Protein AF-A0A2T6ZMG1-F1 (afdb_monomer_lite)

Foldseek 3Di:
DVVCLVVLQWAFQVVVQRAIDGLDPVVCVVVRHRPHDDVVLVPDPPRDDNVVRNLSNVVSCCVRPVPPPDPPDPPPDPDDDPDDDDD

Radius of gyration: 16.11 Å; chains: 1; bounding box: 32×53×30 Å

pLDDT: mean 74.65, std 16.87, range [37.31, 91.81]

Organism: Tuber borchii (NCBI:txid42251)

Sequence (87 aa):
MYKLFDSHHFSINPDDDYKIVCFTPIASVHGIAGRKLDQRLLHDLLRPIDHLLCCHFRQGVLVNVMGARECFLRRTSRPAQILWARS

Secondary structure (DSSP, 8-state):
-HHHHHTTSEEEEGGGTTEEEE-SHHHHTTS-TTPBPPHHHHS-TTPPPHHHHHHHHHHHHIIIIIISS------S---S-------

Structure (mmCIF, N/CA/C/O backbone):
data_AF-A0A2T6ZMG1-F1
#
_entry.id   AF-A0A2T6ZMG1-F1
#
loop_
_atom_site.group_PDB
_atom_site.id
_atom_site.type_symbol
_atom_site.label_atom_id
_atom_site.label_alt_id
_atom_site.label_comp_id
_atom_site.label_asym_id
_atom_site.label_entity_id
_atom_site.label_seq_id
_atom_site.pdbx_PDB_ins_code
_atom_site.Cartn_x
_atom_site.Cartn_y
_atom_site.Cartn_z
_atom_site.occupancy
_atom_site.B_iso_or_equiv
_atom_site.auth_seq_id
_atom_site.auth_comp_id
_atom_site.auth_asym_id
_atom_site.auth_atom_id
_atom_site.pdbx_PDB_model_num
ATOM 1 N N . MET A 1 1 ? 5.800 -5.876 8.531 1.00 62.81 1 MET A N 1
ATOM 2 C CA . MET A 1 1 ? 4.855 -5.146 7.654 1.00 62.81 1 MET A CA 1
ATOM 3 C C . MET A 1 1 ? 5.262 -3.702 7.371 1.00 62.81 1 MET A C 1
ATOM 5 O O . MET A 1 1 ? 5.349 -3.377 6.198 1.00 62.81 1 MET A O 1
ATOM 9 N N . TYR A 1 2 ? 5.549 -2.860 8.375 1.00 77.31 2 TYR A N 1
ATOM 10 C CA . TYR A 1 2 ? 5.807 -1.417 8.178 1.00 77.31 2 TYR A CA 1
ATOM 11 C C . TYR A 1 2 ? 6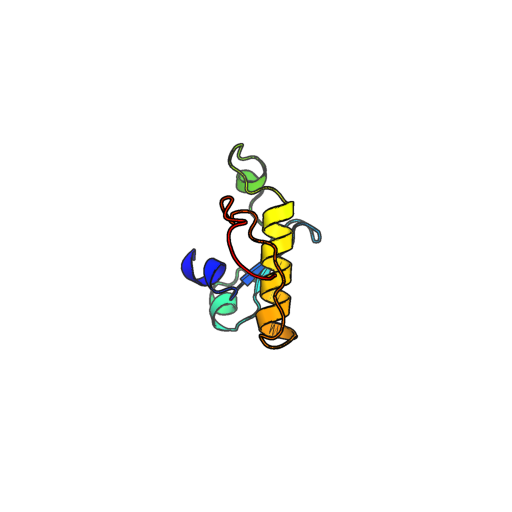.840 -1.090 7.074 1.00 77.31 2 TYR A C 1
ATOM 13 O O . TYR A 1 2 ? 6.548 -0.324 6.169 1.00 77.31 2 TYR A O 1
ATOM 21 N N . LYS A 1 3 ? 7.993 -1.778 7.048 1.00 83.31 3 LYS A N 1
ATOM 22 C CA . LYS A 1 3 ? 9.030 -1.578 6.012 1.00 83.31 3 LYS A CA 1
ATOM 23 C C . LYS A 1 3 ? 8.554 -1.838 4.576 1.00 83.31 3 LYS A C 1
ATOM 25 O O . LYS A 1 3 ? 9.025 -1.182 3.658 1.00 83.31 3 LYS A O 1
ATOM 30 N N . LEU A 1 4 ? 7.654 -2.806 4.378 1.00 81.81 4 LEU A N 1
ATOM 31 C CA . LEU A 1 4 ? 7.114 -3.133 3.054 1.00 81.81 4 LEU A CA 1
ATOM 32 C C . LEU A 1 4 ? 6.124 -2.063 2.574 1.00 81.81 4 LEU A C 1
ATOM 34 O O . LEU A 1 4 ? 6.055 -1.799 1.378 1.00 81.81 4 LEU A O 1
ATOM 38 N N . PHE A 1 5 ? 5.390 -1.456 3.508 1.00 83.75 5 PHE A N 1
ATOM 39 C CA . PHE A 1 5 ? 4.510 -0.327 3.231 1.00 83.75 5 PHE A CA 1
ATOM 40 C C . PHE A 1 5 ? 5.340 0.908 2.859 1.00 83.75 5 PHE A C 1
ATOM 42 O O . PHE A 1 5 ? 5.198 1.401 1.750 1.00 83.75 5 PHE A O 1
ATOM 49 N N . ASP A 1 6 ? 6.307 1.292 3.701 1.00 84.19 6 ASP A N 1
ATOM 50 C CA . ASP A 1 6 ? 7.202 2.439 3.464 1.00 84.19 6 ASP A CA 1
ATOM 51 C C . ASP A 1 6 ? 8.034 2.325 2.178 1.00 84.19 6 ASP A C 1
ATOM 53 O O . ASP A 1 6 ? 8.392 3.337 1.581 1.00 84.19 6 ASP A O 1
ATOM 57 N N . SER A 1 7 ? 8.350 1.097 1.753 1.00 84.69 7 SER A N 1
ATOM 58 C CA . SER A 1 7 ? 9.092 0.822 0.512 1.00 84.69 7 SER A CA 1
ATOM 59 C C . SER A 1 7 ? 8.178 0.634 -0.706 1.00 84.69 7 SER A C 1
ATOM 61 O O . SER A 1 7 ? 8.624 0.130 -1.735 1.00 84.69 7 SER A O 1
ATOM 63 N N . HIS A 1 8 ? 6.888 0.961 -0.585 1.00 84.12 8 HIS A N 1
ATOM 64 C CA . HIS A 1 8 ? 5.892 0.886 -1.659 1.00 84.12 8 HIS A CA 1
ATOM 65 C C . HIS A 1 8 ? 5.730 -0.507 -2.290 1.00 84.12 8 HIS A C 1
ATOM 67 O O . HIS A 1 8 ? 5.295 -0.629 -3.437 1.00 84.12 8 HIS A O 1
ATOM 73 N N . HIS A 1 9 ? 6.031 -1.582 -1.556 1.00 85.75 9 HIS A N 1
ATOM 74 C CA . HIS A 1 9 ? 5.784 -2.949 -2.030 1.00 85.75 9 HIS A CA 1
ATOM 75 C C . HIS A 1 9 ? 4.288 -3.290 -2.052 1.00 85.75 9 HIS A C 1
ATOM 77 O O . HIS A 1 9 ? 3.840 -4.129 -2.838 1.00 85.75 9 HIS A O 1
ATOM 83 N N . PHE A 1 10 ? 3.506 -2.623 -1.205 1.00 90.31 10 PHE A N 1
ATOM 84 C CA . PHE A 1 10 ? 2.051 -2.614 -1.255 1.00 90.31 10 PHE A CA 1
ATOM 85 C C . PHE A 1 10 ? 1.511 -1.262 -0.782 1.00 90.31 10 PHE A C 1
ATOM 87 O O . PHE A 1 10 ? 2.213 -0.500 -0.119 1.00 90.31 10 PHE A O 1
ATOM 94 N N . SER A 1 11 ? 0.257 -0.970 -1.109 1.00 90.69 11 SER A N 1
ATOM 95 C CA . SER A 1 11 ? -0.460 0.202 -0.609 1.00 90.69 11 SER A CA 1
ATOM 96 C C . SER A 1 11 ? -1.945 -0.107 -0.400 1.00 90.69 11 SER A C 1
ATOM 98 O O . SER A 1 11 ? -2.413 -1.193 -0.735 1.00 90.69 11 SER A O 1
ATOM 100 N N . ILE A 1 12 ? -2.681 0.839 0.176 1.00 90.56 12 ILE A N 1
ATOM 101 C CA . ILE A 1 12 ? -4.116 0.749 0.450 1.00 90.56 12 ILE A CA 1
ATOM 102 C C . ILE A 1 12 ? -4.822 1.761 -0.447 1.00 90.56 12 ILE A C 1
ATOM 104 O O . ILE A 1 12 ? -4.466 2.939 -0.426 1.00 90.56 12 ILE A O 1
ATOM 108 N N . ASN A 1 13 ? -5.805 1.314 -1.226 1.00 89.00 13 ASN A N 1
ATOM 109 C CA . ASN A 1 13 ? -6.600 2.187 -2.079 1.00 89.00 13 ASN A CA 1
ATOM 110 C C . ASN A 1 13 ? -7.902 2.597 -1.365 1.00 89.00 13 ASN A C 1
ATOM 112 O O . ASN A 1 13 ? -8.805 1.763 -1.267 1.00 89.00 13 ASN A O 1
ATOM 116 N N . PRO A 1 14 ? -8.029 3.843 -0.873 1.00 86.94 14 PRO A N 1
ATOM 117 C CA . PRO A 1 14 ? -9.259 4.299 -0.228 1.00 86.94 14 PRO A CA 1
ATOM 118 C C . PRO A 1 14 ? -10.449 4.373 -1.197 1.00 86.94 14 PRO A C 1
ATOM 120 O O . PRO A 1 14 ? -11.580 4.179 -0.767 1.00 86.94 14 PRO A O 1
ATOM 123 N N . ASP A 1 15 ? -10.202 4.582 -2.495 1.00 87.38 15 ASP A N 1
ATOM 124 C CA . ASP A 1 15 ? -11.246 4.675 -3.525 1.00 87.38 15 ASP A CA 1
ATOM 125 C C . ASP A 1 15 ? -11.841 3.301 -3.907 1.00 87.38 15 ASP A C 1
ATOM 127 O O . ASP A 1 15 ? -12.918 3.235 -4.492 1.00 87.38 15 ASP A O 1
ATOM 131 N N . ASP A 1 16 ? -11.162 2.198 -3.567 1.00 88.50 16 ASP A N 1
ATOM 132 C CA . ASP A 1 16 ? -11.610 0.816 -3.817 1.00 88.50 16 ASP A CA 1
ATOM 133 C C . ASP A 1 16 ? -11.860 0.093 -2.486 1.00 88.50 16 ASP A C 1
ATOM 135 O O . ASP A 1 16 ? -11.251 -0.933 -2.188 1.00 88.50 16 ASP A O 1
ATOM 139 N N . ASP A 1 17 ? -12.705 0.686 -1.637 1.00 88.31 17 ASP A N 1
ATOM 140 C CA . ASP A 1 17 ? -13.138 0.133 -0.342 1.00 88.31 17 ASP A CA 1
ATOM 141 C C . ASP A 1 17 ? -11.973 -0.288 0.578 1.00 88.31 17 ASP A C 1
ATOM 143 O O . ASP A 1 17 ? -11.983 -1.343 1.218 1.00 88.31 17 ASP A O 1
ATOM 147 N N . TYR A 1 18 ? -10.917 0.532 0.608 1.00 89.31 18 TYR A N 1
ATOM 148 C CA . TYR A 1 18 ? -9.685 0.281 1.368 1.00 89.31 18 TYR A CA 1
ATOM 149 C C . TYR A 1 18 ? -8.999 -1.042 1.031 1.00 89.31 18 TYR A C 1
ATOM 151 O O . TYR A 1 18 ? -8.388 -1.687 1.891 1.00 89.31 18 TYR A O 1
ATOM 159 N N . LYS A 1 19 ? -9.071 -1.458 -0.231 1.00 91.81 19 LYS A N 1
ATOM 160 C CA . LYS A 1 19 ? -8.391 -2.656 -0.709 1.00 91.81 19 LYS A CA 1
ATOM 161 C C . LYS A 1 19 ? -6.876 -2.509 -0.645 1.00 91.81 19 LYS A C 1
ATOM 163 O O . LYS A 1 19 ? -6.293 -1.508 -1.062 1.00 91.81 19 LYS A O 1
ATOM 168 N N . ILE A 1 20 ? -6.229 -3.565 -0.172 1.00 90.88 20 ILE A N 1
ATOM 169 C CA . ILE A 1 20 ? -4.780 -3.711 -0.144 1.00 90.88 20 ILE A CA 1
ATOM 170 C C . ILE A 1 20 ? -4.312 -4.164 -1.528 1.00 90.88 20 ILE A C 1
ATOM 172 O O . ILE A 1 20 ? -4.677 -5.238 -2.012 1.00 90.88 20 ILE A O 1
ATOM 176 N N . VAL A 1 21 ? -3.473 -3.355 -2.164 1.00 90.19 21 VAL A N 1
ATOM 177 C CA . VAL A 1 21 ? -2.890 -3.621 -3.479 1.00 90.19 21 VAL A CA 1
ATOM 178 C C . VAL A 1 21 ? -1.406 -3.910 -3.308 1.00 90.19 21 VAL A C 1
ATOM 180 O O . VAL A 1 21 ? -0.650 -3.062 -2.840 1.00 90.19 21 VAL A O 1
ATOM 183 N N . CYS A 1 22 ? -0.985 -5.117 -3.678 1.00 91.44 22 CYS A N 1
ATOM 184 C CA . CYS A 1 22 ? 0.419 -5.516 -3.678 1.00 91.44 22 CYS A CA 1
ATOM 185 C C . CYS A 1 22 ? 1.013 -5.286 -5.066 1.00 91.44 22 CYS A C 1
ATOM 187 O O . CYS A 1 22 ? 0.480 -5.781 -6.054 1.00 91.44 22 CYS A O 1
ATOM 189 N N . PHE A 1 23 ? 2.123 -4.556 -5.127 1.00 86.75 23 PHE A N 1
ATOM 190 C CA . PHE A 1 23 ? 2.820 -4.264 -6.379 1.00 86.75 23 PHE A CA 1
ATOM 191 C C . PHE A 1 23 ? 3.981 -5.225 -6.638 1.00 86.75 23 PHE A C 1
ATOM 193 O O . PHE A 1 23 ? 4.439 -5.344 -7.770 1.00 86.75 23 PHE A O 1
ATOM 200 N N . THR A 1 24 ? 4.455 -5.929 -5.603 1.00 85.44 24 THR A N 1
ATOM 201 C CA . THR A 1 24 ? 5.597 -6.843 -5.704 1.00 85.44 24 THR A CA 1
ATOM 202 C C . THR A 1 24 ? 5.276 -8.266 -5.223 1.00 85.44 24 THR A C 1
ATOM 204 O O . THR A 1 24 ? 4.382 -8.470 -4.387 1.00 85.44 24 THR A O 1
ATOM 207 N N . PRO A 1 25 ? 6.037 -9.279 -5.688 1.00 84.69 25 PRO A N 1
ATOM 208 C CA . PRO A 1 25 ? 5.869 -10.662 -5.238 1.00 84.69 25 PRO A CA 1
ATOM 209 C C . PRO A 1 25 ? 6.082 -10.818 -3.728 1.00 84.69 25 PRO A C 1
ATOM 211 O O . PRO A 1 25 ? 5.328 -11.530 -3.071 1.00 84.69 25 PRO A O 1
ATOM 214 N N . ILE A 1 26 ? 7.048 -10.088 -3.152 1.00 85.94 26 ILE A N 1
ATOM 215 C CA . ILE A 1 26 ? 7.367 -10.147 -1.716 1.00 85.94 26 ILE A CA 1
ATOM 216 C C . ILE A 1 26 ? 6.243 -9.605 -0.824 1.00 85.94 26 ILE A C 1
ATOM 218 O O . ILE A 1 26 ? 6.108 -10.025 0.319 1.00 85.94 26 ILE A O 1
ATOM 222 N N . ALA A 1 27 ? 5.401 -8.696 -1.316 1.00 83.56 27 ALA A N 1
ATOM 223 C CA . ALA A 1 27 ? 4.193 -8.320 -0.588 1.00 83.56 27 ALA A CA 1
ATOM 224 C C . ALA A 1 27 ? 3.100 -9.389 -0.736 1.00 83.56 27 ALA A C 1
ATOM 226 O O . ALA A 1 27 ? 2.412 -9.712 0.231 1.00 83.56 27 ALA A O 1
ATOM 227 N N . SER A 1 28 ? 2.998 -9.997 -1.918 1.00 84.75 28 SER A N 1
ATOM 228 C CA . SER A 1 28 ? 1.967 -10.987 -2.245 1.00 84.75 28 SER A CA 1
ATOM 229 C C . SER A 1 28 ? 2.083 -12.288 -1.440 1.00 84.75 28 SER A C 1
ATOM 231 O O . SER A 1 28 ? 1.054 -12.875 -1.109 1.00 84.75 28 SER A O 1
ATOM 233 N N . VAL A 1 29 ? 3.293 -12.702 -1.026 1.00 86.56 29 VAL A N 1
ATOM 234 C CA . VAL A 1 29 ? 3.488 -13.900 -0.168 1.00 86.56 29 VAL A CA 1
ATOM 235 C C . VAL A 1 29 ? 2.775 -13.809 1.185 1.00 86.56 29 VAL A C 1
ATOM 237 O O . VAL A 1 29 ? 2.542 -14.826 1.827 1.00 86.56 29 VAL A O 1
ATOM 240 N N . HIS A 1 30 ? 2.400 -12.603 1.621 1.00 83.12 30 HIS A N 1
ATOM 241 C CA . HIS A 1 30 ? 1.680 -12.403 2.876 1.00 83.12 30 HIS A CA 1
ATOM 242 C C . HIS A 1 30 ? 0.178 -12.715 2.75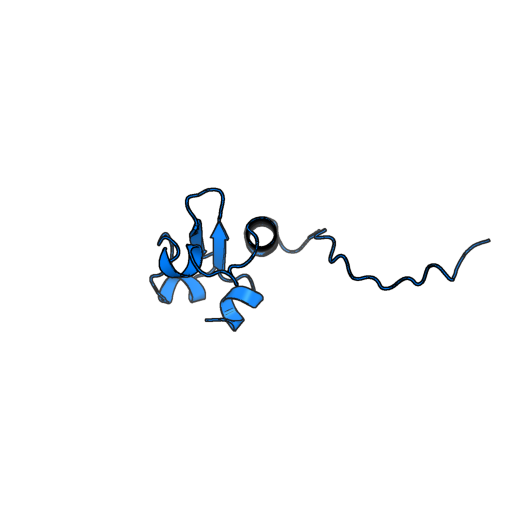1 1.00 83.12 30 HIS A C 1
ATOM 244 O O . HIS A 1 30 ? -0.539 -12.655 3.746 1.00 83.12 30 HIS A O 1
ATOM 250 N N . GLY A 1 31 ? -0.328 -13.011 1.545 1.00 84.75 31 GLY A N 1
ATOM 251 C CA . GLY A 1 31 ? -1.731 -13.386 1.323 1.00 84.75 31 GLY A CA 1
ATOM 252 C C . GLY A 1 31 ? -2.740 -12.266 1.611 1.00 84.75 31 GLY A C 1
ATOM 253 O O . GLY A 1 31 ? -3.931 -12.535 1.784 1.00 84.75 31 GLY A O 1
ATOM 254 N N . ILE A 1 32 ? -2.269 -11.018 1.690 1.00 85.44 32 ILE A N 1
ATOM 255 C CA . ILE A 1 32 ? -3.082 -9.823 1.968 1.00 85.44 32 ILE A CA 1
ATOM 256 C C . ILE A 1 32 ? -3.536 -9.095 0.699 1.00 85.44 32 ILE A C 1
ATOM 258 O O . ILE A 1 32 ? -4.377 -8.205 0.779 1.00 85.44 32 ILE A O 1
ATOM 262 N N . ALA A 1 33 ? -2.997 -9.468 -0.464 1.00 87.69 33 ALA A N 1
ATOM 263 C CA . ALA A 1 33 ? -3.353 -8.860 -1.739 1.00 87.69 33 ALA A CA 1
ATOM 264 C C . ALA A 1 33 ? -4.858 -9.010 -2.010 1.00 87.69 33 ALA A C 1
ATOM 266 O O . ALA A 1 33 ? -5.416 -10.101 -1.911 1.00 87.69 33 ALA A O 1
ATOM 267 N N . GLY A 1 34 ? -5.521 -7.902 -2.336 1.00 86.06 34 GLY A N 1
ATOM 268 C CA . GLY A 1 34 ? -6.952 -7.858 -2.623 1.00 86.06 34 GLY A CA 1
ATOM 269 C C . GLY A 1 34 ? -7.863 -7.920 -1.396 1.00 86.06 34 GLY A C 1
ATOM 270 O O . GLY A 1 34 ? -9.075 -7.793 -1.556 1.00 86.06 34 GLY A O 1
ATOM 271 N N . ARG A 1 35 ? -7.317 -8.075 -0.182 1.00 90.06 35 ARG A N 1
ATOM 272 C CA . ARG A 1 35 ? -8.110 -7.987 1.050 1.00 90.06 35 ARG A CA 1
ATOM 273 C C . ARG A 1 35 ? -8.460 -6.537 1.355 1.00 90.06 35 ARG A C 1
ATOM 275 O O . ARG A 1 35 ? -7.719 -5.623 1.004 1.00 90.06 35 ARG A O 1
ATOM 282 N N . LYS A 1 36 ? -9.575 -6.344 2.049 1.00 89.38 36 LYS A N 1
ATOM 283 C CA . LYS A 1 36 ? -9.987 -5.040 2.572 1.00 89.38 36 LYS A CA 1
ATOM 284 C C . LYS A 1 36 ? -9.281 -4.769 3.893 1.00 89.38 36 LYS A C 1
ATOM 286 O O . LYS A 1 36 ? -9.018 -5.706 4.653 1.00 89.38 36 LYS A O 1
ATOM 291 N N . LEU A 1 37 ? -8.962 -3.503 4.150 1.00 85.56 37 LEU A N 1
ATOM 292 C CA . LEU A 1 37 ? -8.464 -3.090 5.454 1.00 85.56 37 LEU A CA 1
ATOM 293 C C . LEU A 1 37 ? -9.520 -3.394 6.523 1.00 85.56 37 LEU A C 1
ATOM 295 O O . LEU A 1 37 ? -10.716 -3.211 6.302 1.00 85.56 37 LEU A O 1
ATOM 299 N N . ASP A 1 38 ? -9.064 -3.869 7.678 1.00 85.62 38 ASP A N 1
ATOM 300 C CA . ASP A 1 38 ? -9.953 -4.193 8.786 1.00 85.62 38 ASP A CA 1
ATOM 301 C C . ASP A 1 38 ? -10.752 -2.956 9.227 1.00 85.62 38 ASP A C 1
ATOM 303 O O . ASP A 1 38 ? -10.187 -1.883 9.458 1.00 85.62 38 ASP A O 1
ATOM 307 N N . GLN A 1 39 ? -12.071 -3.110 9.363 1.00 80.69 39 GLN A N 1
ATOM 308 C CA . GLN A 1 39 ? -12.970 -2.008 9.711 1.00 80.69 39 GLN A CA 1
ATOM 309 C C . GLN A 1 39 ? -12.644 -1.393 11.075 1.00 80.69 39 GLN 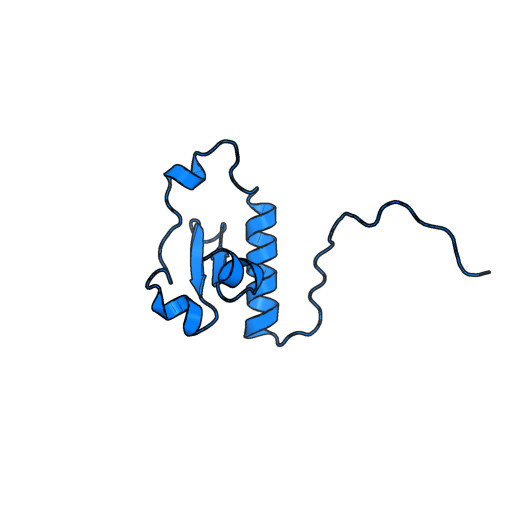A C 1
ATOM 311 O O . GLN A 1 39 ? -12.872 -0.205 11.276 1.00 80.69 39 GLN A O 1
ATOM 316 N N . ARG A 1 40 ? -12.045 -2.145 12.006 1.00 82.75 40 ARG A N 1
ATOM 317 C CA . ARG A 1 40 ? -11.644 -1.605 13.313 1.00 82.75 40 ARG A CA 1
ATOM 318 C C . ARG A 1 40 ? -10.564 -0.536 13.166 1.00 82.75 40 ARG A C 1
ATOM 320 O O . ARG A 1 40 ? -10.575 0.424 13.921 1.00 82.75 40 ARG A O 1
ATOM 327 N N . LEU A 1 41 ? -9.692 -0.660 12.161 1.00 78.12 41 LEU A N 1
ATOM 328 C CA . LEU A 1 41 ? -8.699 0.365 11.815 1.00 78.12 41 LEU A CA 1
ATOM 329 C C . LEU A 1 41 ? -9.335 1.565 11.102 1.00 78.12 41 LEU A C 1
ATOM 331 O O . LEU A 1 41 ? -8.784 2.663 11.135 1.00 78.12 41 LEU A O 1
ATOM 335 N N . LEU A 1 42 ? -10.491 1.367 10.457 1.00 78.75 42 LEU A N 1
ATOM 336 C CA . LEU A 1 42 ? -11.273 2.446 9.849 1.00 78.75 42 LEU A CA 1
ATOM 337 C C . LEU A 1 42 ? -12.073 3.259 10.880 1.00 78.75 42 LEU A C 1
ATOM 339 O O . LEU A 1 42 ? -12.379 4.422 10.633 1.00 78.75 42 LEU A O 1
ATOM 343 N N . HIS A 1 43 ? -12.391 2.664 12.029 1.00 80.06 43 HIS A N 1
ATOM 344 C CA . HIS A 1 43 ? -13.105 3.318 13.128 1.00 80.06 43 HIS A CA 1
ATOM 345 C C . HIS A 1 43 ? -12.182 3.913 14.203 1.00 80.06 43 HIS A C 1
ATOM 347 O O . HIS A 1 43 ? -12.671 4.498 15.169 1.00 80.06 43 HIS A O 1
ATOM 353 N N . ASP A 1 44 ? -10.863 3.782 14.050 1.00 80.56 44 ASP A N 1
ATOM 354 C CA . ASP A 1 44 ? -9.892 4.369 14.970 1.00 80.56 44 ASP A CA 1
ATOM 355 C C . ASP A 1 44 ? -9.815 5.897 14.784 1.00 80.56 44 ASP A C 1
ATOM 357 O O . ASP A 1 44 ? -9.737 6.402 13.663 1.00 80.56 44 ASP A O 1
ATOM 361 N N . LEU A 1 45 ? -9.819 6.657 15.881 1.00 75.00 45 LEU A N 1
ATOM 362 C CA . LEU A 1 45 ? -9.706 8.122 15.844 1.00 75.00 45 LEU A CA 1
ATOM 363 C C . LEU A 1 45 ? -8.325 8.601 15.355 1.00 75.00 45 LEU A C 1
ATOM 365 O O . LEU A 1 45 ? -8.192 9.741 14.919 1.00 75.00 45 LEU A O 1
ATOM 369 N N . LEU A 1 46 ? -7.305 7.739 15.404 1.00 80.31 46 LEU A N 1
ATOM 370 C CA . LEU A 1 46 ? -5.946 7.973 14.903 1.00 80.31 46 LEU A CA 1
ATOM 371 C C . LEU A 1 46 ? -5.740 7.434 13.483 1.00 80.31 46 LEU A C 1
ATOM 373 O O . LEU A 1 46 ? -4.606 7.317 13.008 1.00 80.31 46 LEU A O 1
ATOM 377 N N . ARG A 1 47 ? -6.828 7.086 12.795 1.00 76.69 47 ARG A N 1
ATOM 378 C CA . ARG A 1 47 ? -6.780 6.581 11.431 1.00 76.69 47 ARG A CA 1
ATOM 379 C C . ARG A 1 47 ? -6.051 7.558 10.492 1.00 76.69 47 ARG A C 1
ATOM 381 O O . ARG A 1 47 ? -6.309 8.765 10.532 1.00 76.69 47 ARG A O 1
ATOM 388 N N . PRO A 1 48 ? -5.191 7.056 9.584 1.00 72.25 48 PRO A N 1
ATOM 389 C CA . PRO A 1 48 ? -4.582 7.885 8.554 1.00 72.25 48 PRO A CA 1
ATOM 390 C C . PRO A 1 48 ? -5.652 8.543 7.681 1.00 72.25 48 PRO A C 1
ATOM 392 O O . PRO A 1 48 ? -6.552 7.869 7.184 1.00 72.25 48 PRO A O 1
ATOM 395 N N . ILE A 1 49 ? -5.526 9.851 7.457 1.00 81.31 49 ILE A N 1
ATOM 396 C CA . ILE A 1 49 ? -6.434 10.606 6.586 1.00 81.31 49 ILE A CA 1
ATOM 397 C C . ILE A 1 49 ? -6.413 9.988 5.181 1.00 81.31 49 ILE A C 1
ATOM 399 O O . ILE A 1 49 ? -5.337 9.748 4.628 1.00 81.31 49 ILE A O 1
ATOM 403 N N . ASP A 1 50 ? -7.585 9.798 4.573 1.00 82.25 50 ASP A N 1
ATOM 404 C CA . ASP A 1 50 ? -7.736 9.143 3.262 1.00 82.25 50 ASP A CA 1
ATOM 405 C C . ASP A 1 50 ? -6.880 9.772 2.167 1.00 82.25 50 ASP A C 1
ATOM 407 O O . ASP A 1 50 ? -6.324 9.079 1.316 1.00 82.25 50 ASP A O 1
ATOM 411 N N . HIS A 1 51 ? -6.684 11.088 2.238 1.00 79.00 51 HIS A N 1
ATOM 412 C CA . HIS A 1 51 ? -5.794 11.806 1.338 1.00 79.00 51 HIS A CA 1
ATOM 413 C C . HIS A 1 51 ? -4.350 11.281 1.387 1.00 79.00 51 HIS A C 1
ATOM 415 O O . HIS A 1 51 ? -3.727 11.116 0.339 1.00 79.00 51 HIS A O 1
ATOM 421 N N . LEU A 1 52 ? -3.821 10.968 2.575 1.00 83.88 52 LEU A N 1
ATOM 422 C CA . LEU A 1 52 ? -2.472 10.415 2.733 1.00 83.88 52 LEU A CA 1
ATOM 423 C C . LEU A 1 52 ? -2.381 8.994 2.167 1.00 83.88 52 LEU A C 1
ATOM 425 O O . LEU A 1 52 ? -1.402 8.677 1.493 1.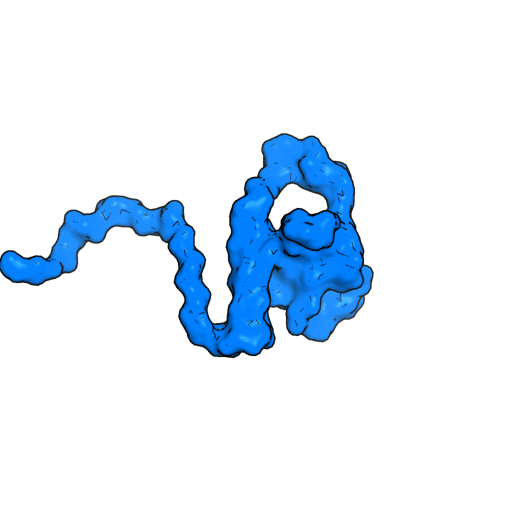00 83.88 52 LEU A O 1
ATOM 429 N N . LEU A 1 53 ? -3.413 8.168 2.372 1.00 82.88 53 LEU A N 1
ATOM 430 C CA . LEU A 1 53 ? -3.484 6.823 1.788 1.00 82.88 53 LEU A CA 1
ATOM 431 C C . LEU A 1 53 ? -3.558 6.879 0.257 1.00 82.88 53 LEU A C 1
ATOM 433 O O . LEU A 1 53 ? -2.804 6.178 -0.416 1.00 82.88 53 LEU A O 1
ATOM 437 N N . CYS A 1 54 ? -4.383 7.769 -0.301 1.00 85.62 54 CYS A N 1
ATOM 438 C CA . CYS A 1 54 ? -4.479 7.982 -1.745 1.00 85.62 54 CYS A CA 1
ATOM 439 C C . CYS A 1 54 ? -3.131 8.439 -2.326 1.00 85.62 54 CYS A C 1
ATOM 441 O O . CYS A 1 54 ? -2.676 7.928 -3.350 1.00 85.62 54 CYS A O 1
ATOM 443 N N . CYS A 1 55 ? -2.440 9.355 -1.642 1.00 84.00 55 CYS A N 1
ATOM 444 C CA . CYS A 1 55 ? -1.109 9.799 -2.042 1.00 84.00 55 CYS A CA 1
ATOM 445 C C . CYS A 1 55 ? -0.088 8.652 -2.028 1.00 84.00 55 CYS A C 1
ATOM 447 O O . CYS A 1 55 ? 0.650 8.484 -2.999 1.00 84.00 55 CYS A O 1
ATOM 449 N N . HIS A 1 56 ? -0.077 7.833 -0.974 1.00 85.56 56 HIS A N 1
ATOM 450 C CA . HIS A 1 56 ? 0.802 6.668 -0.865 1.00 85.56 56 HIS A CA 1
ATOM 451 C C . HIS A 1 56 ? 0.509 5.618 -1.949 1.00 85.56 56 HIS A C 1
ATOM 453 O O . HIS A 1 56 ? 1.422 5.082 -2.575 1.00 85.56 56 HIS A O 1
ATOM 459 N N . PHE A 1 57 ? -0.769 5.353 -2.236 1.00 86.00 57 PHE A N 1
ATOM 460 C CA . PHE A 1 57 ? -1.190 4.482 -3.333 1.00 86.00 57 PHE A CA 1
ATOM 461 C C . PHE A 1 57 ? -0.697 4.981 -4.689 1.00 86.00 57 PHE A C 1
ATOM 463 O O . PHE A 1 57 ? -0.074 4.213 -5.421 1.00 86.00 57 PHE A O 1
ATOM 470 N N . ARG A 1 58 ? -0.881 6.270 -4.992 1.00 85.56 58 ARG A N 1
ATOM 471 C CA . ARG A 1 58 ? -0.370 6.872 -6.233 1.00 85.56 58 ARG A CA 1
ATOM 472 C C . ARG A 1 58 ? 1.145 6.737 -6.344 1.00 85.56 58 ARG A C 1
ATOM 474 O O . ARG A 1 58 ? 1.627 6.357 -7.403 1.00 85.56 58 ARG A O 1
ATOM 481 N N . GLN A 1 59 ? 1.889 6.980 -5.264 1.00 82.19 59 GLN A N 1
ATOM 482 C CA . GLN A 1 59 ? 3.338 6.756 -5.251 1.00 82.19 59 GLN A CA 1
ATOM 483 C C . GLN A 1 59 ? 3.696 5.294 -5.533 1.00 82.19 59 GLN A C 1
ATOM 485 O O . GLN A 1 59 ? 4.584 5.040 -6.340 1.00 82.19 59 GLN A O 1
ATOM 490 N N . GLY A 1 60 ? 2.989 4.338 -4.926 1.00 83.38 60 GLY A N 1
ATOM 491 C CA . GLY A 1 60 ? 3.209 2.915 -5.180 1.00 83.38 60 GLY A CA 1
ATOM 492 C C . GLY A 1 60 ? 2.954 2.525 -6.633 1.00 83.38 60 GLY A C 1
ATOM 493 O O . GLY A 1 60 ? 3.773 1.825 -7.226 1.00 83.38 60 GLY A O 1
ATOM 494 N N . VAL A 1 61 ? 1.890 3.048 -7.245 1.00 84.44 61 VAL A N 1
ATOM 495 C CA . VAL A 1 61 ? 1.628 2.863 -8.679 1.00 84.44 61 VAL A CA 1
ATOM 496 C C . VAL A 1 61 ? 2.742 3.490 -9.523 1.00 84.44 61 VAL A C 1
ATOM 498 O O . VAL A 1 61 ? 3.266 2.834 -10.416 1.00 84.44 61 VAL A O 1
ATOM 501 N N . LEU A 1 62 ? 3.155 4.726 -9.233 1.00 83.06 62 LEU A N 1
ATOM 502 C CA . LEU A 1 62 ? 4.201 5.421 -9.994 1.00 83.06 62 LEU A CA 1
ATOM 503 C C . LEU A 1 62 ? 5.551 4.694 -9.924 1.00 83.06 62 LEU A C 1
ATOM 505 O O . LEU A 1 62 ? 6.184 4.465 -10.953 1.00 83.06 62 LEU A O 1
ATOM 509 N N . VAL A 1 63 ? 5.972 4.286 -8.725 1.00 82.38 63 VAL A N 1
ATOM 510 C CA . VAL A 1 63 ? 7.240 3.576 -8.511 1.00 82.38 63 VAL A CA 1
ATOM 511 C C . VAL A 1 63 ? 7.252 2.234 -9.239 1.00 82.38 63 VAL A C 1
ATOM 513 O O . VAL A 1 63 ? 8.240 1.922 -9.900 1.00 82.38 63 VAL A O 1
ATOM 516 N N . ASN A 1 64 ? 6.166 1.461 -9.149 1.00 79.56 64 ASN A N 1
ATOM 517 C CA . ASN A 1 64 ? 6.148 0.080 -9.636 1.00 79.56 64 ASN A CA 1
ATOM 518 C C . ASN A 1 64 ? 5.659 -0.078 -11.088 1.00 79.56 64 ASN A C 1
ATOM 520 O O . ASN A 1 64 ? 6.048 -1.040 -11.741 1.00 79.56 64 ASN A O 1
ATOM 524 N N . VAL A 1 65 ? 4.817 0.826 -11.602 1.00 73.31 65 VAL A N 1
ATOM 525 C CA . VAL A 1 65 ? 4.203 0.715 -12.944 1.00 73.31 65 VAL A CA 1
ATOM 526 C C . VAL A 1 65 ? 4.784 1.728 -13.930 1.00 73.31 65 VAL A C 1
ATOM 528 O O . VAL A 1 65 ? 4.992 1.393 -15.091 1.00 73.31 65 VAL A O 1
ATOM 531 N N . MET A 1 66 ? 5.064 2.958 -13.488 1.00 65.50 66 MET A N 1
ATOM 532 C CA . MET A 1 66 ? 5.532 4.041 -14.370 1.00 65.50 66 MET A CA 1
ATOM 533 C C . MET A 1 66 ? 7.065 4.170 -14.410 1.0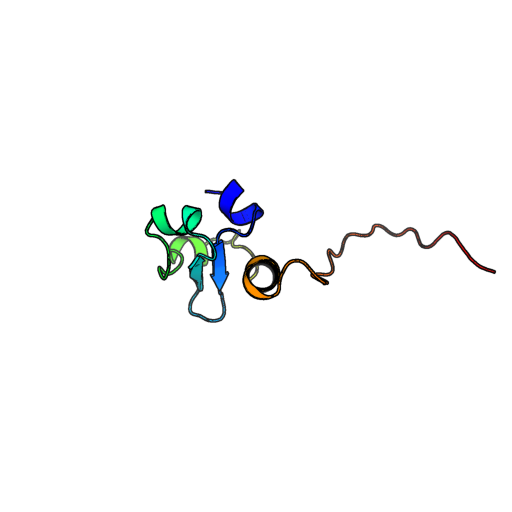0 65.50 66 MET A C 1
ATOM 535 O O . MET A 1 66 ? 7.600 4.889 -15.247 1.00 65.50 66 MET A O 1
ATOM 539 N N . GLY A 1 67 ? 7.777 3.436 -13.548 1.00 57.31 67 GLY A N 1
ATOM 540 C CA . GLY A 1 67 ? 9.236 3.381 -13.524 1.00 57.31 67 GLY A CA 1
ATOM 541 C C . GLY A 1 67 ? 9.872 4.676 -13.025 1.00 57.31 67 GLY A C 1
ATOM 542 O O . GLY A 1 67 ? 10.371 5.451 -13.826 1.00 57.31 67 GLY A O 1
ATOM 543 N N . ALA A 1 68 ? 9.888 4.878 -11.701 1.00 52.47 68 ALA A N 1
ATOM 544 C CA . ALA A 1 68 ? 10.748 5.793 -10.917 1.00 52.47 68 ALA A CA 1
ATOM 545 C C . ALA A 1 68 ? 11.035 7.218 -11.449 1.00 52.47 68 ALA A C 1
ATOM 547 O O . ALA A 1 68 ? 11.962 7.877 -10.973 1.00 52.47 68 ALA A O 1
ATOM 548 N N . ARG A 1 69 ? 10.276 7.729 -12.412 1.00 45.22 69 ARG A N 1
ATOM 549 C CA . ARG A 1 69 ? 10.474 9.053 -12.990 1.00 45.22 69 ARG A CA 1
ATOM 550 C C . ARG A 1 69 ? 9.220 9.857 -12.679 1.00 45.22 69 ARG A C 1
ATOM 552 O O . ARG A 1 69 ? 8.113 9.396 -12.898 1.00 45.22 69 ARG A O 1
ATOM 559 N N . GLU A 1 70 ? 9.454 10.965 -11.980 1.00 50.09 70 GLU A N 1
ATOM 560 C CA . GLU A 1 70 ? 8.514 11.989 -11.509 1.00 50.09 70 GLU A CA 1
ATOM 561 C C . GLU A 1 70 ? 7.398 11.616 -10.510 1.00 50.09 70 GLU A C 1
ATOM 563 O O . GLU A 1 70 ? 6.215 11.881 -10.707 1.00 50.09 70 GLU A O 1
ATOM 568 N N . CYS A 1 71 ? 7.793 11.174 -9.310 1.00 44.72 71 CYS A N 1
ATOM 569 C CA . CYS A 1 71 ? 6.942 11.291 -8.118 1.00 44.72 7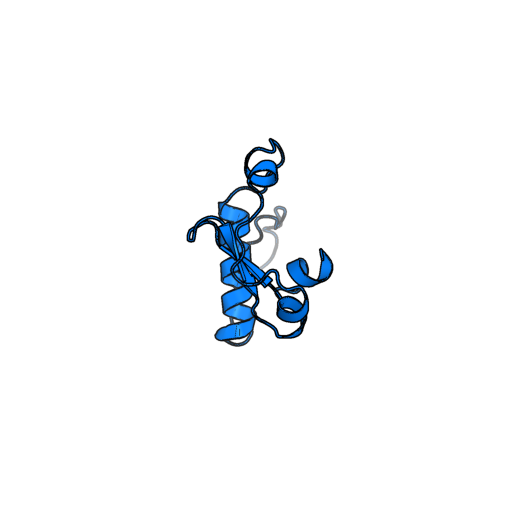1 CYS A CA 1
ATOM 570 C C . CYS A 1 71 ? 6.937 12.742 -7.584 1.00 44.72 71 CYS A C 1
ATOM 572 O O . CYS A 1 71 ? 7.616 13.068 -6.609 1.00 44.72 71 CYS A O 1
ATOM 574 N N . PHE A 1 72 ? 6.143 13.627 -8.192 1.00 48.94 72 PHE A N 1
ATOM 575 C CA . PHE A 1 72 ? 5.781 14.916 -7.588 1.00 48.94 72 PHE A CA 1
ATOM 576 C C . PHE A 1 72 ? 4.681 14.715 -6.537 1.00 48.94 72 PHE A C 1
ATOM 578 O O . PHE A 1 72 ? 3.522 15.066 -6.744 1.00 48.94 72 PHE A O 1
ATOM 585 N N . LEU A 1 73 ? 5.039 14.174 -5.369 1.00 46.16 73 LEU A N 1
ATOM 586 C CA . LEU A 1 73 ? 4.217 14.371 -4.178 1.00 46.16 73 LEU A CA 1
ATOM 587 C C . LEU A 1 73 ? 4.844 15.465 -3.320 1.00 46.16 73 LEU A C 1
ATOM 589 O O . LEU A 1 73 ? 5.900 15.293 -2.711 1.00 46.16 73 LEU A O 1
ATOM 593 N N . ARG A 1 74 ? 4.156 16.605 -3.281 1.00 44.31 74 ARG A N 1
ATOM 594 C CA . ARG A 1 74 ? 4.409 17.736 -2.393 1.00 44.31 74 ARG A CA 1
ATOM 595 C C . ARG A 1 74 ? 4.376 17.262 -0.935 1.00 44.31 74 ARG A C 1
ATOM 597 O O . ARG A 1 74 ? 3.339 17.297 -0.284 1.00 44.31 74 ARG A O 1
ATOM 604 N N . ARG A 1 75 ? 5.538 16.870 -0.408 1.00 46.69 75 ARG A N 1
ATOM 605 C CA . ARG A 1 75 ? 5.834 16.869 1.027 1.00 46.69 75 ARG A CA 1
ATOM 606 C C . ARG A 1 75 ? 5.726 18.326 1.477 1.00 46.69 75 ARG A C 1
ATOM 608 O O . ARG A 1 75 ? 6.677 19.088 1.317 1.00 46.69 75 ARG A O 1
ATOM 615 N N . THR A 1 76 ? 4.564 18.770 1.957 1.00 47.66 76 THR A N 1
ATOM 616 C CA . THR A 1 76 ? 4.455 20.084 2.608 1.00 47.66 76 THR A CA 1
ATOM 617 C C . THR A 1 76 ? 5.182 20.009 3.943 1.00 47.66 76 THR A C 1
ATOM 619 O O . THR A 1 76 ? 4.588 19.763 4.985 1.00 47.66 76 THR A O 1
ATOM 622 N N . SER A 1 77 ? 6.500 20.142 3.884 1.00 42.50 77 SER A N 1
ATOM 623 C CA . SER A 1 77 ? 7.386 20.584 4.957 1.00 42.50 77 SER A CA 1
ATOM 624 C C . SER A 1 77 ? 8.720 20.953 4.308 1.00 42.50 77 SER A C 1
ATOM 626 O O . SER A 1 77 ? 9.753 20.346 4.571 1.00 42.50 77 SER A O 1
ATOM 628 N N . ARG A 1 78 ? 8.704 21.937 3.402 1.00 37.84 78 ARG A N 1
ATOM 629 C CA . ARG A 1 78 ? 9.827 22.873 3.373 1.00 37.84 78 ARG A CA 1
ATOM 630 C C . ARG A 1 78 ? 9.522 23.869 4.491 1.00 37.84 78 ARG A C 1
ATOM 632 O O . ARG A 1 78 ? 8.519 24.571 4.353 1.00 37.84 78 ARG A O 1
ATOM 639 N N . PRO A 1 79 ? 10.279 23.912 5.602 1.00 37.31 79 PRO A N 1
ATOM 640 C CA . PRO A 1 79 ? 10.215 25.088 6.448 1.00 37.31 79 PRO A CA 1
ATOM 641 C C . PRO A 1 79 ? 10.673 26.272 5.594 1.00 37.31 79 PRO A C 1
ATOM 643 O O . PRO A 1 79 ? 11.488 26.126 4.681 1.00 37.31 79 PRO A O 1
ATOM 646 N N . ALA A 1 80 ? 10.069 27.423 5.844 1.00 46.53 80 ALA A N 1
ATOM 647 C CA . ALA A 1 80 ? 10.376 28.678 5.191 1.00 46.53 80 ALA A CA 1
ATOM 648 C C . ALA A 1 80 ? 11.894 28.926 5.104 1.00 46.53 80 ALA A C 1
ATOM 650 O O . ALA A 1 80 ? 12.521 29.282 6.092 1.00 46.53 80 ALA A O 1
ATOM 651 N N . GLN A 1 81 ? 12.471 28.768 3.914 1.00 43.75 81 GLN A N 1
ATOM 652 C CA . GLN A 1 81 ? 13.718 29.417 3.513 1.00 43.75 81 GLN A CA 1
ATOM 653 C C . GLN A 1 81 ? 13.579 29.820 2.043 1.00 43.75 81 GLN A C 1
ATOM 655 O O . GLN A 1 81 ? 14.107 29.188 1.133 1.00 43.75 81 GLN A O 1
ATOM 660 N N . ILE A 1 82 ? 12.799 30.880 1.817 1.00 51.25 82 ILE A N 1
ATOM 661 C CA . ILE A 1 82 ? 13.029 31.779 0.686 1.00 51.25 82 ILE A CA 1
ATOM 662 C C . ILE A 1 82 ? 14.075 32.780 1.179 1.00 51.25 82 ILE A C 1
ATOM 664 O O . ILE A 1 82 ? 13.747 33.769 1.819 1.00 51.25 82 ILE A O 1
ATOM 668 N N . LEU A 1 83 ? 15.334 32.415 0.975 1.00 44.25 83 LEU A N 1
ATOM 669 C CA . LEU A 1 83 ? 16.555 33.227 0.931 1.00 44.25 83 LEU A CA 1
ATOM 670 C C . LEU A 1 83 ? 17.596 32.161 0.544 1.00 44.25 83 LEU A C 1
ATOM 672 O O . LEU A 1 83 ? 17.869 31.268 1.334 1.00 44.25 83 LEU A O 1
ATOM 676 N N . TRP A 1 84 ? 18.102 32.036 -0.674 1.00 41.28 84 TRP A N 1
ATOM 677 C CA . TRP A 1 84 ? 18.631 33.031 -1.589 1.00 41.28 84 TRP A CA 1
ATOM 678 C C . TRP A 1 84 ? 18.631 32.446 -3.007 1.00 41.28 84 TRP A C 1
ATOM 680 O O . TRP A 1 84 ? 18.946 31.268 -3.164 1.00 41.28 84 TRP A O 1
ATOM 690 N N . ALA A 1 85 ? 18.344 33.264 -4.024 1.00 47.81 85 ALA A N 1
ATOM 691 C CA . ALA A 1 85 ? 19.273 33.547 -5.127 1.00 47.81 85 ALA A CA 1
ATOM 692 C C . ALA A 1 85 ? 18.551 34.218 -6.314 1.00 47.81 85 ALA A C 1
ATOM 694 O O . ALA A 1 85 ? 17.536 33.708 -6.786 1.00 47.81 85 ALA A O 1
ATOM 695 N N . ARG A 1 86 ? 19.235 35.231 -6.877 1.00 42.88 86 ARG A N 1
ATOM 696 C CA . ARG A 1 86 ? 19.054 35.868 -8.204 1.00 42.88 86 ARG A CA 1
ATOM 697 C C . ARG A 1 86 ? 17.949 36.941 -8.218 1.00 42.88 86 ARG A C 1
ATOM 699 O O . ARG A 1 86 ? 16.798 36.613 -7.975 1.00 42.88 86 ARG A O 1
ATOM 706 N N . SER A 1 87 ? 18.208 38.225 -8.459 1.00 52.34 87 SER A N 1
ATOM 707 C CA . SER A 1 87 ? 19.339 38.949 -9.063 1.00 52.34 87 SER A CA 1
ATOM 708 C C . SER A 1 87 ? 19.398 40.374 -8.522 1.00 52.34 87 SER A C 1
ATOM 710 O O . SER A 1 87 ? 18.353 40.841 -8.020 1.00 52.34 87 SER A O 1
#